Protein AF-A0A3L8C3Z1-F1 (afdb_monomer_lite)

pLDDT: mean 81.64, std 13.56, range [41.59, 98.0]

Secondary structure (DSSP, 8-state):
-------PPPPPPHHHHHHHHHHHHHHHHHHTSPPPTTS---EEEEETTTTEEEEEEEE--GGGTT--EEEEEEE-TTTTTS---EEEEE-TT-HHHHHHHHHHHTS-EEETTTS-TTS---TTEEEEE-PPGGG---B-TTSTTSBS-HHHHHHHHHHHH-

Foldseek 3Di:
DDDPPPPDPDDDDLVNVLLVVLQVLQLVLQVPDDADPVNDDFHWDQDPSNQKIKTPFDAADPVLPPDGGWIKIWGCVCPPVADTQWIWTQQVVCPVVVVLLCVLQPHDKDALVRPPPPDDRDPRTITDGDADPPNDFDADSVDRVPGDGDNVSSVVSNVSRD

Structure (mmCIF, N/CA/C/O backbone):
data_AF-A0A3L8C3Z1-F1
#
_entry.id   AF-A0A3L8C3Z1-F1
#
loop_
_atom_site.group_PDB
_atom_site.id
_atom_site.type_symbol
_atom_site.label_atom_id
_atom_site.label_alt_id
_atom_site.label_comp_id
_atom_site.label_asym_id
_atom_site.label_entity_id
_atom_site.label_seq_id
_atom_site.pdbx_PDB_ins_code
_atom_site.Cartn_x
_atom_site.Cartn_y
_atom_site.Cartn_z
_atom_site.occupancy
_atom_site.B_iso_or_equiv
_atom_site.auth_seq_id
_atom_site.auth_comp_id
_atom_site.auth_asym_id
_atom_site.auth_atom_id
_atom_site.pdbx_PDB_model_num
ATOM 1 N N . MET A 1 1 ? -17.477 21.323 -37.930 1.00 42.88 1 MET A N 1
ATOM 2 C CA . MET A 1 1 ? -17.463 19.844 -37.896 1.00 42.88 1 MET A CA 1
ATOM 3 C C . MET A 1 1 ? -16.270 19.404 -37.052 1.00 42.88 1 MET A C 1
ATOM 5 O O . MET A 1 1 ? -15.142 19.525 -37.506 1.00 42.88 1 MET A O 1
ATOM 9 N N . VAL A 1 2 ? -16.490 19.034 -35.786 1.00 41.59 2 VAL A N 1
ATOM 10 C CA . VAL A 1 2 ? -15.411 18.678 -34.844 1.00 41.59 2 VAL A CA 1
ATOM 11 C C . VAL A 1 2 ? -15.112 17.187 -34.987 1.00 41.59 2 VAL A C 1
ATOM 13 O O . VAL A 1 2 ? -15.943 16.349 -34.648 1.00 41.59 2 VAL A O 1
ATOM 16 N N . LEU A 1 3 ? -13.933 16.853 -35.512 1.00 43.25 3 LEU A N 1
ATOM 17 C CA . LEU A 1 3 ? -13.440 15.478 -35.583 1.00 43.25 3 LEU A CA 1
ATOM 18 C C . LEU A 1 3 ? -13.037 15.014 -34.178 1.00 43.25 3 LEU A C 1
ATOM 20 O O . LEU A 1 3 ? -11.919 15.254 -33.725 1.00 43.25 3 LEU A O 1
ATOM 24 N N . GLN A 1 4 ? -13.948 14.325 -33.488 1.00 46.19 4 GLN A N 1
ATOM 25 C CA . GLN A 1 4 ? -13.601 13.527 -32.315 1.00 46.19 4 GLN A CA 1
ATOM 26 C C . GLN A 1 4 ? -12.692 12.376 -32.767 1.00 46.19 4 GLN A C 1
ATOM 28 O O . GLN A 1 4 ? -13.155 11.356 -33.282 1.00 46.19 4 GLN A O 1
ATOM 33 N N . ARG A 1 5 ? -11.374 12.535 -32.597 1.00 50.16 5 ARG A N 1
ATOM 34 C CA . ARG A 1 5 ? -10.434 11.416 -32.714 1.00 50.16 5 ARG A CA 1
ATOM 35 C C . ARG A 1 5 ? -10.769 10.414 -31.612 1.00 50.16 5 ARG A C 1
ATOM 37 O O . ARG A 1 5 ? -10.431 10.625 -30.453 1.00 50.16 5 ARG A O 1
ATOM 44 N N . LYS A 1 6 ? -11.431 9.315 -31.984 1.00 50.38 6 LYS A N 1
ATOM 45 C CA . LYS A 1 6 ? -11.513 8.105 -31.161 1.00 50.38 6 LYS A CA 1
ATOM 46 C C . LYS A 1 6 ? -10.086 7.607 -30.935 1.00 50.38 6 LYS A C 1
ATOM 48 O O . LYS A 1 6 ? -9.501 6.974 -31.812 1.00 50.38 6 LYS A O 1
ATOM 53 N N . ILE A 1 7 ? -9.514 7.932 -29.780 1.00 56.72 7 ILE A N 1
ATOM 54 C CA . ILE A 1 7 ? -8.264 7.333 -29.319 1.00 56.72 7 ILE A CA 1
ATOM 55 C C . ILE A 1 7 ? -8.590 5.860 -29.063 1.00 56.72 7 ILE A C 1
ATOM 57 O O . ILE A 1 7 ? -9.337 5.536 -28.141 1.00 56.72 7 ILE A O 1
ATOM 61 N N . LYS A 1 8 ? -8.106 4.965 -29.931 1.00 51.25 8 LYS A N 1
ATOM 62 C CA . LYS A 1 8 ? -8.158 3.526 -29.657 1.00 51.25 8 LYS A CA 1
ATOM 63 C C . LYS A 1 8 ? -7.350 3.275 -28.378 1.00 51.25 8 LYS A C 1
ATOM 65 O O . LYS A 1 8 ? -6.237 3.797 -28.296 1.00 51.25 8 LYS A O 1
ATOM 70 N N . PRO A 1 9 ? -7.859 2.499 -27.406 1.00 56.47 9 PRO A N 1
ATOM 71 C CA . PRO A 1 9 ? -7.044 2.106 -26.268 1.00 56.47 9 PRO A CA 1
ATOM 72 C C . PRO A 1 9 ? -5.812 1.361 -26.793 1.00 56.47 9 PRO A C 1
ATOM 74 O O . PRO A 1 9 ? -5.933 0.409 -27.568 1.00 56.47 9 PRO A O 1
ATOM 77 N N . SER A 1 10 ? -4.626 1.853 -26.435 1.00 68.50 10 SER A N 1
ATOM 78 C CA . SER A 1 10 ? -3.356 1.199 -26.744 1.00 68.50 10 SER A CA 1
ATOM 79 C C . SER A 1 10 ? -3.333 -0.187 -26.107 1.00 68.50 10 SER A C 1
ATOM 81 O O . SER A 1 10 ? -3.839 -0.361 -24.996 1.00 68.50 10 SER A O 1
ATOM 83 N N . GLN A 1 11 ? -2.753 -1.175 -26.791 1.00 72.19 11 GLN A N 1
ATOM 84 C CA . GLN A 1 11 ? -2.616 -2.507 -26.206 1.00 72.19 11 GLN A CA 1
ATOM 85 C C . GLN A 1 11 ? -1.780 -2.460 -24.913 1.00 72.19 11 GLN A C 1
ATOM 87 O O . GLN A 1 11 ? -0.831 -1.672 -24.850 1.00 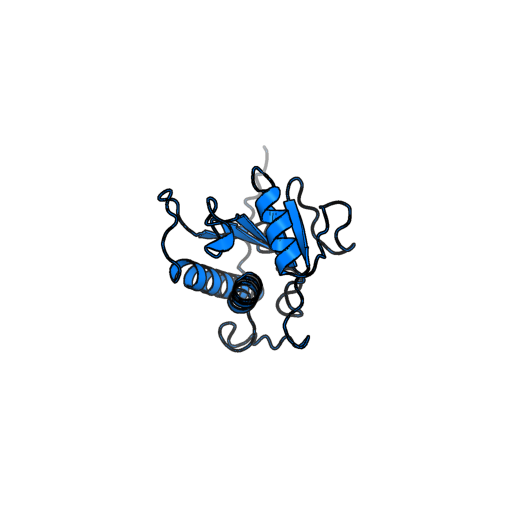72.19 11 GLN A O 1
ATOM 92 N N . PRO A 1 12 ? -2.115 -3.279 -23.896 1.00 77.94 12 PRO A N 1
ATOM 93 C CA . PRO A 1 12 ? -1.355 -3.328 -22.653 1.00 77.94 12 PRO A CA 1
ATOM 94 C C . PRO A 1 12 ? 0.092 -3.738 -22.923 1.00 77.94 12 PRO A C 1
ATOM 96 O O . PRO A 1 12 ? 0.369 -4.656 -23.696 1.00 77.94 12 PRO A O 1
ATOM 99 N N . THR A 1 13 ? 1.029 -3.065 -22.270 1.00 87.38 13 THR A N 1
ATOM 100 C CA . THR A 1 13 ? 2.450 -3.398 -22.353 1.00 87.38 13 THR A CA 1
ATOM 101 C C . THR A 1 13 ? 2.764 -4.659 -21.540 1.00 87.38 13 THR A C 1
ATOM 103 O O . THR A 1 13 ? 2.010 -5.062 -20.650 1.00 87.38 13 THR A O 1
ATOM 106 N N . ARG A 1 14 ? 3.938 -5.272 -21.764 1.00 87.31 14 ARG A N 1
ATOM 107 C CA . ARG A 1 14 ? 4.446 -6.366 -20.905 1.00 87.31 14 ARG A CA 1
ATOM 108 C C . ARG A 1 14 ? 4.460 -5.968 -19.422 1.00 87.31 14 ARG A C 1
ATOM 110 O O . ARG A 1 14 ? 4.176 -6.795 -18.557 1.00 87.31 14 ARG A O 1
ATOM 117 N N . ARG A 1 15 ? 4.763 -4.697 -19.137 1.00 89.12 15 ARG A N 1
ATOM 11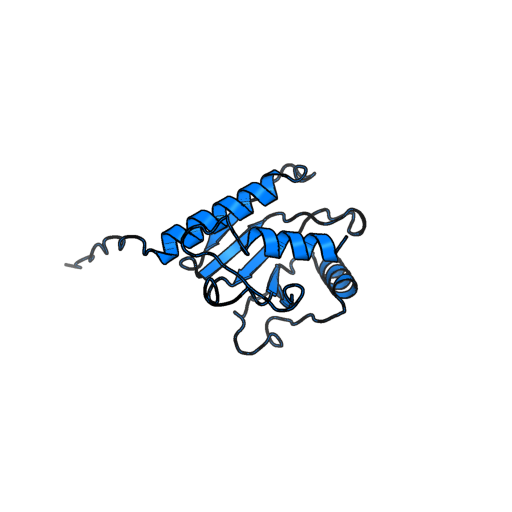8 C CA . ARG A 1 15 ? 4.719 -4.127 -17.789 1.00 89.12 15 ARG A CA 1
ATOM 119 C C . ARG A 1 15 ? 3.298 -4.140 -17.227 1.00 89.12 15 ARG A C 1
ATOM 121 O O . ARG A 1 15 ? 3.120 -4.567 -16.094 1.00 89.12 15 ARG A O 1
ATOM 128 N N . ASP A 1 16 ? 2.299 -3.735 -18.006 1.00 90.44 16 ASP A N 1
ATOM 129 C CA . ASP A 1 16 ? 0.902 -3.716 -17.552 1.00 90.44 16 ASP A CA 1
ATOM 130 C C . ASP A 1 16 ? 0.412 -5.114 -17.176 1.00 90.44 16 ASP A C 1
ATOM 132 O O . ASP A 1 16 ? -0.187 -5.301 -16.118 1.00 90.44 16 ASP A O 1
ATOM 136 N N . HIS A 1 17 ? 0.738 -6.124 -17.986 1.00 90.81 17 HIS A N 1
ATOM 137 C CA . HIS A 1 17 ? 0.424 -7.518 -17.665 1.00 90.81 17 HIS A CA 1
ATOM 138 C C . HIS A 1 17 ? 1.068 -7.979 -16.350 1.00 90.81 17 HIS A C 1
ATOM 140 O O . HIS A 1 17 ? 0.403 -8.604 -15.522 1.00 90.81 17 HIS A O 1
ATOM 146 N N . MET A 1 18 ? 2.337 -7.633 -16.130 1.00 92.69 18 MET A N 1
ATOM 147 C CA . MET A 1 18 ? 3.046 -7.931 -14.885 1.00 92.69 18 MET A CA 1
ATOM 148 C C . MET A 1 18 ? 2.399 -7.228 -13.681 1.00 92.69 18 MET A C 1
ATOM 150 O O . MET A 1 18 ? 2.156 -7.867 -12.661 1.00 92.69 18 MET A O 1
ATOM 154 N N . LEU A 1 19 ? 2.080 -5.936 -13.787 1.00 93.56 19 LEU A N 1
ATOM 155 C CA . LEU A 1 19 ? 1.448 -5.179 -12.701 1.00 93.56 19 LEU A CA 1
ATOM 156 C C . LEU A 1 19 ? 0.052 -5.717 -12.371 1.00 93.56 19 LEU A C 1
ATOM 158 O O . LEU A 1 19 ? -0.313 -5.795 -11.200 1.00 93.56 19 LEU A O 1
ATOM 162 N N . LEU A 1 20 ? -0.709 -6.160 -13.376 1.00 93.44 20 LEU A N 1
ATOM 163 C CA . LEU A 1 20 ? -1.991 -6.831 -13.161 1.00 93.44 20 LEU A CA 1
ATOM 164 C C . LEU A 1 20 ? -1.822 -8.137 -12.381 1.00 93.44 20 LEU A C 1
ATOM 166 O O . LEU A 1 20 ? -2.624 -8.416 -11.491 1.00 93.44 20 LEU A O 1
ATOM 170 N N . GLN A 1 21 ? -0.788 -8.927 -12.680 1.00 93.88 21 GLN A N 1
ATOM 171 C CA . GLN A 1 21 ? -0.480 -10.140 -11.922 1.00 93.88 21 GLN A CA 1
ATOM 172 C C . GLN A 1 21 ? -0.092 -9.815 -10.473 1.00 93.88 21 GLN A C 1
ATOM 174 O O . GLN A 1 21 ? -0.598 -10.454 -9.552 1.00 93.88 21 GLN A O 1
ATOM 179 N N . LEU A 1 22 ? 0.741 -8.794 -10.259 1.00 94.75 22 LEU A N 1
ATOM 180 C CA . LEU A 1 22 ? 1.119 -8.344 -8.917 1.00 94.75 22 LEU A CA 1
ATOM 181 C C . LEU A 1 22 ? -0.088 -7.839 -8.122 1.00 94.75 22 LEU A C 1
ATOM 183 O O . LEU A 1 22 ? -0.235 -8.197 -6.958 1.00 94.75 22 LEU A O 1
ATOM 187 N N . ASN A 1 23 ? -0.990 -7.081 -8.753 1.00 96.69 23 ASN A N 1
ATOM 188 C CA . ASN A 1 23 ? -2.230 -6.637 -8.120 1.00 96.69 23 ASN A CA 1
ATOM 189 C C . ASN A 1 23 ? -3.111 -7.819 -7.692 1.00 96.69 23 ASN A C 1
ATOM 191 O O . ASN A 1 23 ? -3.665 -7.788 -6.601 1.00 96.69 23 ASN A O 1
ATOM 195 N N . ARG A 1 24 ? -3.217 -8.880 -8.506 1.00 96.44 24 ARG A N 1
ATOM 196 C CA . ARG A 1 24 ? -3.940 -10.101 -8.101 1.00 96.44 24 ARG A CA 1
ATOM 197 C C . ARG A 1 24 ? -3.297 -10.769 -6.890 1.00 96.44 24 ARG A C 1
ATOM 199 O O . ARG A 1 24 ? -4.023 -11.199 -6.007 1.00 96.44 24 ARG A O 1
ATOM 206 N N . GLY A 1 25 ? -1.966 -10.823 -6.833 1.00 96.25 25 GLY A N 1
ATOM 207 C CA . GLY A 1 25 ? -1.253 -11.343 -5.663 1.00 96.25 25 GLY A CA 1
ATOM 208 C C . GLY A 1 25 ? -1.524 -10.524 -4.399 1.00 96.25 25 GLY A C 1
ATOM 209 O O . GLY A 1 25 ? -1.708 -11.091 -3.328 1.00 96.25 25 GLY A O 1
ATOM 210 N N . VAL A 1 26 ? -1.618 -9.195 -4.519 1.00 97.50 26 VAL A N 1
ATOM 211 C CA . VAL A 1 26 ? -2.008 -8.338 -3.389 1.00 97.50 26 VAL A CA 1
ATOM 212 C C . VAL A 1 26 ? -3.457 -8.587 -2.984 1.00 97.50 26 VAL A C 1
ATOM 214 O O . VAL A 1 26 ? -3.717 -8.720 -1.796 1.00 97.50 26 VAL A O 1
ATOM 217 N N . GLN A 1 27 ? -4.388 -8.715 -3.931 1.00 98.00 27 GLN A N 1
ATOM 218 C CA . GLN A 1 27 ? -5.773 -9.055 -3.598 1.00 98.00 27 GLN A CA 1
ATOM 219 C C . GLN A 1 27 ? -5.861 -10.412 -2.883 1.00 98.00 27 GLN A C 1
ATOM 221 O O . GLN A 1 27 ? -6.541 -10.506 -1.873 1.00 98.00 27 GLN A O 1
ATOM 226 N N . GLN A 1 28 ? -5.118 -11.427 -3.334 1.00 97.00 28 GLN A N 1
ATOM 227 C CA . GLN A 1 28 ? -5.056 -12.736 -2.669 1.00 97.00 28 GLN A CA 1
ATOM 228 C C . GLN A 1 28 ? -4.535 -12.645 -1.230 1.00 97.00 28 GLN A C 1
ATOM 230 O O . GLN A 1 28 ? -5.077 -13.303 -0.349 1.00 97.00 28 GLN A O 1
ATOM 235 N N . LEU A 1 29 ? -3.512 -11.818 -0.989 1.00 96.44 29 LEU A N 1
ATOM 236 C CA . LEU A 1 29 ? -3.037 -11.525 0.364 1.00 96.44 29 LEU A CA 1
ATOM 237 C C . LEU A 1 29 ? -4.132 -10.848 1.200 1.00 96.44 29 LEU A C 1
ATOM 239 O O . LEU A 1 29 ? -4.336 -11.210 2.348 1.00 96.44 29 LEU A O 1
ATOM 243 N N . LEU A 1 30 ? -4.850 -9.867 0.651 1.00 96.88 30 LEU A N 1
ATOM 244 C CA . LEU A 1 30 ? -5.941 -9.210 1.377 1.00 96.88 30 LEU A CA 1
ATOM 245 C C . LEU A 1 30 ? -7.067 -10.190 1.724 1.00 96.88 30 LEU A C 1
ATOM 247 O O . LEU A 1 30 ? -7.598 -10.135 2.830 1.00 96.88 30 LEU A O 1
ATOM 251 N N . ASP A 1 31 ? -7.396 -11.086 0.798 1.00 96.25 31 ASP A N 1
ATOM 252 C CA . ASP A 1 31 ? -8.448 -12.090 0.955 1.00 96.25 31 ASP A CA 1
ATOM 253 C C . ASP A 1 31 ? -8.081 -13.180 1.982 1.00 96.25 31 ASP A C 1
ATOM 255 O O . ASP A 1 31 ? -8.971 -13.890 2.445 1.00 96.25 31 ASP A O 1
ATOM 259 N N . SER A 1 32 ? -6.802 -13.322 2.365 1.00 95.38 32 SER A N 1
ATOM 260 C CA . SER A 1 32 ? -6.381 -14.284 3.396 1.00 95.38 32 SER A CA 1
ATOM 261 C C . SER A 1 32 ? -6.581 -13.789 4.831 1.00 95.38 32 SER A C 1
ATOM 263 O O . SER A 1 32 ? -6.434 -14.574 5.764 1.00 95.38 32 SER A O 1
ATOM 265 N N . PHE A 1 33 ? -6.875 -12.503 5.029 1.00 93.69 33 PHE A N 1
ATOM 266 C CA . PHE A 1 33 ? -7.180 -11.946 6.347 1.00 93.69 33 PHE A CA 1
ATOM 267 C C . PHE A 1 33 ? -8.665 -12.065 6.681 1.00 93.69 33 PHE A C 1
ATOM 269 O O . PHE A 1 33 ? -9.513 -12.188 5.796 1.00 93.69 33 PHE A O 1
ATOM 276 N N . GLU A 1 34 ? -8.997 -11.940 7.967 1.00 91.06 34 GLU A N 1
ATOM 277 C CA . GLU A 1 34 ? -10.395 -11.845 8.379 1.00 91.06 34 GLU A CA 1
ATOM 278 C C . GLU A 1 34 ? -11.097 -10.643 7.712 1.00 91.06 34 GLU A C 1
ATOM 280 O O . GLU A 1 34 ? -10.477 -9.584 7.509 1.00 91.06 34 GLU A O 1
ATOM 285 N N . PRO A 1 35 ? -12.389 -10.772 7.361 1.00 90.31 35 PRO A N 1
ATOM 286 C CA . PRO A 1 35 ? -13.168 -9.662 6.824 1.00 90.31 35 PRO A CA 1
ATOM 287 C C . PRO A 1 35 ? -13.207 -8.454 7.781 1.00 90.31 35 PRO A C 1
ATOM 289 O O . PRO A 1 35 ? -13.228 -8.646 8.997 1.00 90.31 35 PRO A O 1
ATOM 292 N N . PRO A 1 36 ? -13.253 -7.208 7.267 1.00 88.69 36 PRO A N 1
ATOM 293 C CA . PRO A 1 36 ? -13.454 -6.017 8.093 1.00 88.69 36 PRO A CA 1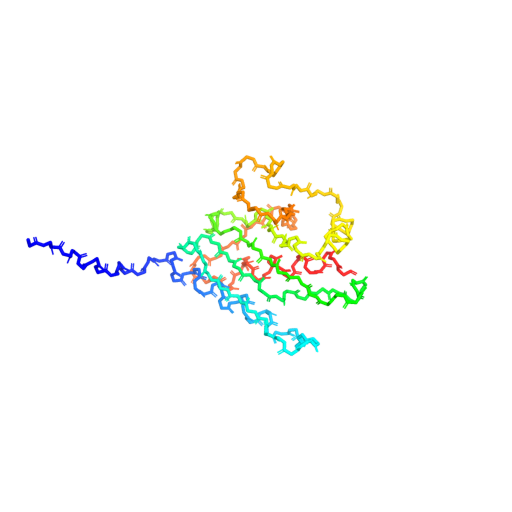
ATOM 294 C C . PRO A 1 36 ? -14.738 -6.091 8.931 1.00 88.69 36 PRO A C 1
ATOM 296 O O . PRO A 1 36 ? -15.789 -6.512 8.438 1.00 88.69 36 PRO A O 1
ATOM 299 N N . LYS A 1 37 ? -14.681 -5.625 10.186 1.00 84.62 37 LYS A N 1
ATOM 300 C CA . LYS A 1 37 ? -15.826 -5.666 11.119 1.00 84.62 37 LYS A CA 1
ATOM 301 C C . LYS A 1 37 ? -17.014 -4.804 10.687 1.00 84.62 37 LYS A C 1
ATOM 303 O O . LYS A 1 37 ? -18.142 -5.068 11.092 1.00 84.62 37 LYS A O 1
ATOM 308 N N . ASP A 1 38 ? -16.774 -3.785 9.867 1.00 83.44 38 ASP A N 1
ATOM 309 C CA . ASP A 1 38 ? -17.801 -2.884 9.331 1.00 83.44 38 ASP A CA 1
ATOM 310 C C . ASP A 1 38 ? -18.531 -3.447 8.091 1.00 83.44 38 ASP A C 1
ATOM 312 O O . ASP A 1 38 ? -19.391 -2.776 7.519 1.00 83.44 38 ASP A O 1
ATOM 316 N N . GLY A 1 39 ? -18.198 -4.672 7.660 1.00 85.56 39 GLY A N 1
ATOM 317 C CA . GLY A 1 39 ? -18.779 -5.321 6.482 1.00 85.56 39 GLY A CA 1
ATOM 318 C C . GLY A 1 39 ? -18.262 -4.779 5.145 1.00 85.56 39 GLY A C 1
ATOM 319 O O . GLY A 1 39 ? -18.747 -5.184 4.083 1.00 85.56 39 GLY A O 1
ATOM 320 N N . SER A 1 40 ? -17.283 -3.870 5.164 1.00 90.25 40 SER A N 1
ATOM 321 C CA . SER A 1 40 ? -16.618 -3.393 3.956 1.00 90.25 40 SER A CA 1
ATOM 322 C C . SER A 1 40 ? -15.716 -4.474 3.341 1.00 90.25 40 SER A C 1
ATOM 324 O O . SER A 1 40 ? -15.490 -5.546 3.902 1.00 90.25 40 SER A O 1
ATOM 326 N N . LYS A 1 41 ? -15.217 -4.220 2.125 1.00 92.38 41 LYS A N 1
ATOM 327 C CA . LYS A 1 41 ? -14.350 -5.156 1.397 1.00 92.38 41 LYS A CA 1
ATOM 328 C C . LYS A 1 41 ? -12.912 -4.664 1.384 1.00 92.38 41 LYS A C 1
ATOM 330 O O . LYS A 1 41 ? -12.665 -3.482 1.146 1.00 92.38 41 LYS A O 1
ATOM 335 N N . ARG A 1 42 ? -11.972 -5.600 1.523 1.00 94.88 42 ARG A N 1
ATOM 336 C CA . ARG A 1 42 ? -10.551 -5.365 1.252 1.00 94.88 42 ARG A CA 1
ATOM 337 C C . ARG A 1 42 ? -10.322 -5.408 -0.251 1.00 94.88 42 ARG A C 1
ATOM 339 O O . ARG A 1 42 ? -10.743 -6.350 -0.920 1.00 94.88 42 ARG A O 1
ATOM 346 N N . ILE A 1 43 ? -9.735 -4.353 -0.804 1.00 96.62 43 ILE A N 1
ATOM 347 C CA . ILE A 1 43 ? -9.650 -4.182 -2.258 1.00 96.62 43 ILE A CA 1
ATOM 348 C C . ILE A 1 43 ? -8.276 -3.647 -2.640 1.00 96.62 43 ILE A C 1
ATOM 350 O O . ILE A 1 43 ? -7.853 -2.621 -2.113 1.00 96.62 43 ILE A O 1
ATOM 354 N N . SER A 1 44 ? -7.632 -4.262 -3.633 1.00 97.44 44 SER A N 1
ATOM 355 C CA . SER A 1 44 ? -6.463 -3.702 -4.311 1.00 97.44 44 SER A CA 1
ATOM 356 C C . SER A 1 44 ? -6.777 -3.310 -5.759 1.00 97.44 44 SER A C 1
ATOM 358 O O . SER A 1 44 ? -7.404 -4.051 -6.524 1.00 97.44 44 SER A O 1
ATOM 360 N N . ARG A 1 45 ? -6.364 -2.102 -6.157 1.00 96.94 45 ARG A N 1
ATOM 361 C CA . ARG A 1 45 ? -6.579 -1.569 -7.511 1.00 96.94 45 ARG A CA 1
ATOM 362 C C . ARG A 1 45 ? -5.358 -0.822 -8.015 1.00 96.94 45 ARG A C 1
ATOM 364 O O . ARG A 1 45 ? -4.807 0.026 -7.317 1.00 96.94 45 ARG A O 1
ATOM 371 N N . LEU A 1 46 ? -5.008 -1.073 -9.272 1.00 94.81 46 LEU A N 1
ATOM 372 C CA . LEU A 1 46 ? -4.088 -0.220 -10.016 1.00 94.81 46 LEU A CA 1
ATOM 373 C C . LEU A 1 46 ? -4.804 1.077 -10.405 1.00 94.81 46 LEU A C 1
ATOM 375 O O . LEU A 1 46 ? -5.913 1.047 -10.939 1.00 94.81 46 LEU A O 1
ATOM 379 N N . VAL A 1 47 ? -4.174 2.215 -10.131 1.00 91.62 47 VAL A N 1
ATOM 380 C CA . VAL A 1 47 ? -4.696 3.553 -10.436 1.00 91.62 47 VAL A CA 1
ATOM 381 C C . VAL A 1 47 ? -3.602 4.421 -11.061 1.00 91.62 47 VAL A C 1
ATOM 383 O O . VAL A 1 47 ? -2.447 4.006 -11.162 1.00 91.62 47 VAL A O 1
ATOM 386 N N . ALA A 1 48 ? -3.972 5.619 -11.526 1.00 88.69 48 ALA A N 1
ATOM 387 C CA . ALA A 1 48 ? -3.050 6.576 -12.147 1.00 88.69 48 ALA A CA 1
ATOM 388 C C . ALA A 1 48 ? -2.212 5.965 -13.295 1.00 88.69 48 ALA A C 1
ATOM 390 O O . ALA A 1 48 ? -1.001 6.149 -13.357 1.00 88.69 48 ALA A O 1
ATOM 391 N N . GLY A 1 49 ? -2.849 5.197 -14.189 1.00 87.12 49 GLY A N 1
ATOM 392 C CA . GLY A 1 49 ? -2.155 4.544 -15.308 1.00 87.12 49 GLY A CA 1
ATOM 393 C C . GLY A 1 49 ? -1.200 3.427 -14.871 1.00 87.12 49 GLY A C 1
ATOM 394 O O . GLY A 1 49 ? -0.111 3.315 -15.416 1.00 87.12 49 GLY A O 1
ATOM 395 N N . ASN A 1 50 ? -1.591 2.630 -13.870 1.00 90.12 50 ASN A N 1
ATOM 396 C CA . ASN A 1 50 ? -0.799 1.543 -13.2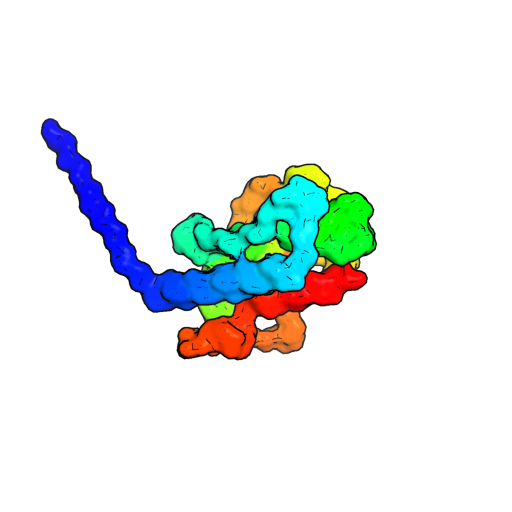71 1.00 90.12 50 ASN A CA 1
ATOM 397 C C . ASN A 1 50 ? 0.467 1.990 -12.523 1.00 90.12 50 ASN A C 1
ATOM 399 O O . ASN A 1 50 ? 1.266 1.155 -12.108 1.00 90.12 50 ASN A O 1
ATOM 403 N N . ARG A 1 51 ? 0.632 3.295 -12.295 1.00 89.44 51 ARG A N 1
ATOM 404 C CA . ARG A 1 51 ? 1.723 3.847 -11.489 1.00 89.44 51 ARG A CA 1
ATOM 405 C C . ARG A 1 51 ? 1.543 3.597 -9.995 1.00 89.44 51 ARG A C 1
ATOM 407 O O . ARG A 1 51 ? 2.520 3.437 -9.276 1.00 89.44 51 ARG A O 1
ATOM 414 N N . LEU A 1 52 ? 0.301 3.579 -9.522 1.00 91.25 52 LEU A N 1
ATOM 415 C CA . LEU A 1 52 ? -0.007 3.450 -8.102 1.00 91.25 52 LEU A CA 1
ATOM 416 C C . LEU A 1 52 ? -0.857 2.211 -7.853 1.00 91.25 52 LEU A C 1
ATOM 418 O O . LEU A 1 52 ? -1.741 1.878 -8.645 1.00 91.25 52 LEU A O 1
ATOM 422 N N . LEU A 1 53 ? -0.630 1.577 -6.710 1.00 94.88 53 LEU A N 1
ATOM 423 C CA . LEU A 1 53 ? -1.496 0.543 -6.168 1.00 94.88 53 LEU A CA 1
ATOM 424 C C . LEU A 1 53 ? -2.246 1.110 -4.963 1.00 94.88 53 LEU A C 1
ATOM 426 O O . LEU A 1 53 ? -1.648 1.355 -3.918 1.00 94.88 53 LEU A O 1
ATOM 430 N N . ALA A 1 54 ? -3.553 1.303 -5.105 1.00 94.00 54 ALA A N 1
ATOM 431 C CA . ALA A 1 54 ? -4.428 1.649 -3.995 1.00 94.00 54 ALA A CA 1
ATOM 432 C C . ALA A 1 54 ? -4.885 0.368 -3.290 1.00 94.00 54 ALA A C 1
ATOM 434 O O . ALA A 1 54 ? -5.436 -0.528 -3.931 1.00 94.00 54 ALA A O 1
ATOM 435 N N . VAL A 1 55 ? -4.679 0.304 -1.978 1.00 95.69 55 VAL A N 1
ATOM 436 C CA . VAL A 1 55 ? -5.119 -0.786 -1.106 1.00 95.69 55 VAL A CA 1
ATOM 437 C C . VAL A 1 55 ? -6.111 -0.218 -0.103 1.00 95.69 55 VAL A C 1
ATOM 439 O O . VAL A 1 55 ? -5.788 0.673 0.678 1.00 95.69 55 VAL A O 1
ATOM 442 N N . GLN A 1 56 ? -7.337 -0.717 -0.142 1.00 94.12 56 GLN A N 1
ATOM 443 C CA . GLN A 1 56 ? -8.402 -0.328 0.769 1.00 94.12 56 GLN A CA 1
ATOM 444 C C . GLN A 1 56 ? -8.551 -1.374 1.857 1.00 94.12 56 GLN A C 1
ATOM 446 O O . GLN A 1 56 ? -8.521 -2.569 1.553 1.00 94.12 56 GLN A O 1
ATOM 451 N N . GLN A 1 57 ? -8.765 -0.909 3.090 1.00 92.56 57 GLN A N 1
ATOM 452 C CA . GLN A 1 57 ? -8.981 -1.774 4.245 1.00 92.56 57 GLN A CA 1
ATOM 453 C C . GLN A 1 57 ? -7.815 -2.769 4.402 1.00 92.56 57 GLN A C 1
ATOM 455 O O . GLN A 1 57 ? -8.020 -3.977 4.463 1.00 92.56 57 GLN A O 1
ATOM 460 N N . PHE A 1 58 ? -6.568 -2.299 4.405 1.00 94.06 58 PHE A N 1
ATOM 461 C CA . PHE A 1 58 ? -5.419 -3.121 4.787 1.00 94.06 58 PHE A CA 1
ATOM 462 C C . PHE A 1 58 ? -5.502 -3.427 6.288 1.00 94.06 58 PHE A C 1
ATOM 464 O O . PHE A 1 58 ? -5.722 -2.488 7.051 1.00 94.06 58 PHE A O 1
ATOM 471 N N . PRO A 1 59 ? -5.363 -4.686 6.728 1.00 93.12 59 PRO A N 1
ATOM 472 C CA . PRO A 1 59 ? -5.536 -5.058 8.129 1.00 93.12 59 PRO A CA 1
ATOM 473 C C . PRO A 1 59 ? -4.465 -4.443 9.030 1.00 93.12 59 PRO A C 1
ATOM 475 O O . PRO A 1 59 ? -3.306 -4.295 8.640 1.00 93.12 59 PRO A O 1
ATOM 478 N N . LEU A 1 60 ? -4.858 -4.138 10.261 1.00 91.25 60 LEU A N 1
ATOM 479 C CA . LEU A 1 60 ? -3.955 -3.804 11.350 1.00 91.25 60 LEU A CA 1
ATOM 480 C C . LEU A 1 60 ? -4.030 -4.868 12.452 1.00 91.25 60 LEU A C 1
ATOM 482 O O . LEU A 1 60 ? -5.110 -5.405 12.691 1.00 91.25 60 LEU A O 1
ATOM 486 N N . PRO A 1 61 ? -2.916 -5.144 13.150 1.00 89.31 61 PRO A N 1
ATOM 487 C CA . PRO A 1 61 ? -2.913 -6.015 14.324 1.00 89.31 61 PRO A CA 1
ATOM 488 C C . PRO A 1 61 ? -3.785 -5.490 15.477 1.00 89.31 61 PRO A C 1
ATOM 490 O O . PRO A 1 61 ? -4.018 -4.286 15.597 1.00 89.31 61 PRO A O 1
ATOM 493 N N . ASP A 1 62 ? -4.181 -6.379 16.393 1.00 86.94 62 ASP A N 1
ATOM 494 C CA . ASP A 1 62 ? -5.117 -6.081 17.495 1.00 86.94 62 ASP A CA 1
ATOM 495 C C . ASP A 1 62 ? -4.696 -4.917 18.402 1.00 86.94 62 ASP A C 1
ATOM 497 O O . ASP A 1 62 ? -5.535 -4.229 18.985 1.00 86.94 62 ASP A O 1
ATOM 501 N N . ARG A 1 63 ? -3.395 -4.630 18.499 1.00 85.50 63 ARG A N 1
ATOM 502 C CA . ARG A 1 63 ? -2.888 -3.507 19.301 1.00 85.50 63 ARG A CA 1
ATOM 503 C C . ARG A 1 63 ? -3.312 -2.122 18.790 1.00 85.50 63 ARG A C 1
ATOM 505 O O . ARG A 1 63 ? -3.087 -1.138 19.488 1.00 85.50 63 ARG A O 1
ATOM 512 N N . PHE A 1 64 ? -3.897 -2.029 17.594 1.00 84.88 64 PHE A N 1
ATOM 513 C CA . PHE A 1 64 ? -4.376 -0.775 16.997 1.00 84.88 64 PHE A CA 1
ATOM 514 C C . PHE A 1 64 ? -5.890 -0.541 17.152 1.00 84.88 64 PHE A C 1
ATOM 516 O O . PHE A 1 64 ? -6.417 0.444 16.623 1.00 84.88 64 PHE A O 1
ATOM 523 N N . LEU A 1 65 ? -6.590 -1.399 17.907 1.00 78.69 65 LEU A N 1
ATOM 524 C CA . LEU A 1 65 ? -8.015 -1.230 18.197 1.00 78.69 65 LEU A CA 1
ATOM 525 C C . LEU A 1 65 ? -8.329 0.157 18.813 1.00 78.69 65 LEU A C 1
ATOM 527 O O . LEU A 1 65 ? -7.521 0.702 19.565 1.00 78.69 65 LEU A O 1
ATOM 531 N N . PRO A 1 66 ? -9.501 0.754 18.503 1.00 72.31 66 PRO A N 1
ATOM 532 C CA . PRO A 1 66 ? -10.653 0.141 17.834 1.00 72.31 66 PRO A CA 1
ATOM 533 C C . PRO A 1 66 ? -10.543 0.049 16.305 1.00 72.31 66 PRO A C 1
ATOM 535 O O . PRO A 1 66 ? -11.441 -0.509 15.680 1.00 72.31 66 PRO A O 1
ATOM 538 N N . LYS A 1 67 ? -9.474 0.571 15.690 1.00 75.69 67 LYS A N 1
ATOM 539 C CA . LYS A 1 67 ? -9.255 0.457 14.244 1.00 75.69 67 LYS A CA 1
ATOM 540 C C . LYS A 1 67 ? -8.536 -0.842 13.907 1.00 75.69 67 LYS A C 1
ATOM 542 O O . LYS A 1 67 ? -7.431 -1.087 14.367 1.00 75.69 67 LYS A O 1
ATOM 547 N N . ASP A 1 68 ? -9.151 -1.646 13.056 1.00 84.19 68 ASP A N 1
ATOM 548 C CA . ASP A 1 68 ? -8.608 -2.916 12.564 1.00 84.19 68 ASP A CA 1
ATOM 549 C C . ASP A 1 68 ? -8.060 -2.800 11.131 1.00 84.19 68 ASP A C 1
ATOM 551 O O . ASP A 1 68 ? -7.662 -3.802 10.530 1.00 84.19 68 ASP A O 1
ATOM 555 N N . ASN A 1 69 ? -8.053 -1.590 10.553 1.00 90.44 69 ASN A N 1
ATOM 556 C CA . ASN A 1 69 ? -7.636 -1.379 9.173 1.00 90.44 69 ASN A CA 1
ATOM 557 C C . ASN A 1 69 ? -7.187 0.058 8.830 1.00 90.44 69 ASN A C 1
ATOM 559 O O . ASN A 1 69 ? -7.492 1.017 9.543 1.00 90.44 69 ASN A O 1
ATOM 563 N N . VAL A 1 70 ? -6.483 0.195 7.699 1.00 90.44 70 VAL A N 1
ATOM 564 C CA . VAL A 1 70 ? -6.056 1.462 7.073 1.00 90.44 70 VAL A CA 1
ATOM 565 C C . VAL A 1 70 ? -6.116 1.397 5.546 1.00 90.44 70 VAL A C 1
ATOM 567 O O . VAL A 1 70 ? -6.019 0.333 4.947 1.00 90.44 70 VAL A O 1
ATOM 570 N N . ASN A 1 71 ? -6.207 2.552 4.884 1.00 91.62 71 ASN A N 1
ATOM 571 C CA . ASN A 1 71 ? -6.061 2.642 3.428 1.00 91.62 71 ASN A CA 1
ATOM 572 C C . ASN A 1 71 ? -4.625 3.028 3.064 1.00 91.62 71 ASN A C 1
ATOM 574 O O . ASN A 1 71 ? -4.106 4.013 3.598 1.00 91.62 71 ASN A O 1
ATOM 578 N N . LEU A 1 72 ? -4.023 2.287 2.133 1.00 91.62 72 LEU A N 1
ATOM 579 C CA . LEU A 1 72 ? -2.643 2.463 1.688 1.00 91.62 72 LEU A CA 1
ATOM 580 C C . LEU A 1 72 ? -2.561 2.824 0.199 1.00 91.62 72 LEU A C 1
ATOM 582 O O . LEU A 1 72 ? -3.397 2.409 -0.606 1.00 91.62 72 LEU A O 1
ATOM 586 N N . VAL A 1 73 ? -1.506 3.538 -0.189 1.00 91.69 73 VAL A N 1
ATOM 587 C CA . VAL A 1 73 ? -1.120 3.730 -1.594 1.00 91.69 73 VAL A CA 1
ATOM 588 C C . VAL A 1 73 ? 0.358 3.410 -1.763 1.00 91.69 73 VAL A C 1
ATOM 590 O O . VAL A 1 73 ? 1.204 4.056 -1.150 1.00 91.69 73 VAL A O 1
ATOM 593 N N . VAL A 1 74 ? 0.672 2.432 -2.609 1.00 91.50 74 VAL A N 1
ATOM 594 C CA . VAL A 1 74 ? 2.048 2.025 -2.926 1.00 91.50 74 VAL A CA 1
ATOM 595 C C . VAL A 1 74 ? 2.450 2.610 -4.277 1.00 91.50 74 VAL A C 1
ATOM 597 O O . VAL A 1 74 ? 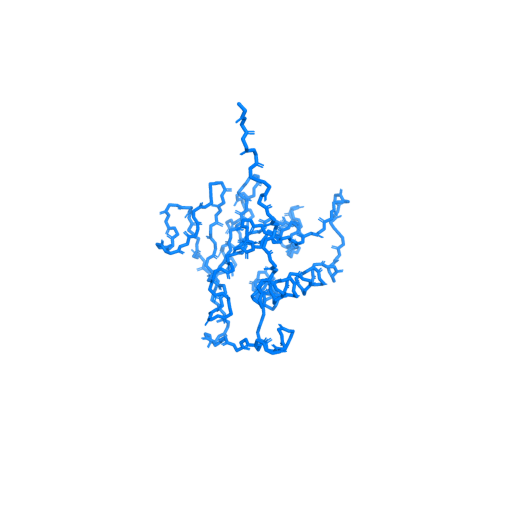1.689 2.519 -5.244 1.00 91.50 74 VAL A O 1
ATOM 600 N N . ASP A 1 75 ? 3.647 3.188 -4.351 1.00 88.94 75 ASP A N 1
ATOM 601 C CA . ASP A 1 75 ? 4.249 3.623 -5.612 1.00 88.94 75 ASP A CA 1
ATOM 602 C C . ASP A 1 75 ? 4.891 2.434 -6.341 1.00 88.94 75 ASP A C 1
ATOM 604 O O . ASP A 1 75 ? 5.729 1.721 -5.782 1.00 88.94 75 ASP A O 1
ATOM 608 N N . LEU A 1 76 ? 4.473 2.210 -7.587 1.00 90.69 76 LEU A N 1
ATOM 609 C CA . LEU A 1 76 ? 4.916 1.102 -8.428 1.00 90.69 76 LEU A CA 1
ATOM 610 C C . LEU A 1 76 ? 5.884 1.536 -9.532 1.00 90.69 76 LEU A C 1
ATOM 612 O O . LEU A 1 76 ? 6.375 0.666 -10.252 1.00 90.69 76 LEU A O 1
ATOM 616 N N . ASP A 1 77 ? 6.195 2.829 -9.674 1.00 88.62 77 ASP A N 1
ATOM 617 C CA . ASP A 1 77 ? 7.214 3.311 -10.617 1.00 88.62 77 ASP A CA 1
ATOM 618 C C . ASP A 1 77 ? 8.533 2.519 -10.561 1.00 88.62 77 ASP A C 1
ATOM 620 O O . ASP A 1 77 ? 8.995 2.079 -11.620 1.00 88.62 77 ASP A O 1
ATOM 624 N N . PRO A 1 78 ? 9.133 2.255 -9.379 1.00 86.38 78 PRO A N 1
ATOM 625 C CA . PRO A 1 78 ? 10.417 1.558 -9.317 1.00 86.38 78 PRO A CA 1
ATOM 626 C C . PRO A 1 78 ? 10.333 0.073 -9.692 1.00 86.38 78 PRO A C 1
ATOM 628 O O . PRO A 1 78 ? 11.335 -0.518 -10.089 1.00 86.38 78 PRO A O 1
ATOM 631 N N . VAL A 1 79 ? 9.161 -0.555 -9.596 1.00 88.00 79 VAL A N 1
ATOM 632 C CA . VAL A 1 79 ? 8.977 -1.983 -9.897 1.00 88.00 79 VAL A CA 1
ATOM 633 C C . VAL A 1 79 ? 9.085 -2.182 -11.407 1.00 88.00 79 VAL A C 1
ATOM 635 O O . VAL A 1 79 ? 8.521 -1.378 -12.134 1.00 88.00 79 VAL A O 1
ATOM 638 N N . PRO A 1 80 ? 9.753 -3.217 -11.943 1.00 88.81 80 PRO A N 1
ATOM 639 C CA . PRO A 1 80 ? 10.430 -4.297 -11.231 1.00 88.81 80 PRO A CA 1
ATOM 640 C C . PRO A 1 80 ? 11.887 -3.991 -10.856 1.00 88.81 80 PRO A C 1
ATOM 642 O O . PRO A 1 80 ? 12.504 -4.802 -10.171 1.00 88.81 80 PRO A O 1
ATOM 645 N N . GLY A 1 81 ? 12.440 -2.864 -11.315 1.00 86.44 81 GLY A N 1
ATOM 646 C CA . GLY A 1 81 ? 13.859 -2.528 -11.172 1.00 86.44 81 GLY A CA 1
ATOM 647 C C . GLY A 1 81 ? 14.324 -2.345 -9.726 1.00 86.44 81 GLY A C 1
ATOM 648 O O . GLY A 1 81 ? 15.489 -2.595 -9.435 1.00 86.44 81 GLY A O 1
ATOM 649 N N . ALA A 1 82 ? 13.430 -1.953 -8.819 1.00 86.06 82 ALA A N 1
ATOM 650 C CA . ALA A 1 82 ? 13.705 -1.798 -7.396 1.00 86.06 82 ALA A CA 1
ATOM 651 C C . ALA A 1 82 ? 12.448 -2.115 -6.553 1.00 86.06 82 ALA A C 1
ATOM 653 O O . ALA A 1 82 ? 11.334 -2.121 -7.096 1.00 86.06 82 ALA A O 1
ATOM 654 N N . PRO A 1 83 ? 12.597 -2.366 -5.237 1.00 84.94 83 PRO A N 1
ATOM 655 C CA . PRO A 1 83 ? 11.452 -2.515 -4.347 1.00 84.94 83 PRO A CA 1
ATOM 656 C C . PRO A 1 83 ? 10.690 -1.185 -4.225 1.00 84.94 83 PRO A C 1
ATOM 658 O O . PRO A 1 83 ? 11.290 -0.114 -4.390 1.00 84.94 83 PRO A O 1
ATOM 661 N N . PRO A 1 84 ? 9.395 -1.213 -3.862 1.00 87.06 84 PRO A N 1
ATOM 662 C CA . PRO A 1 84 ? 8.732 -0.018 -3.357 1.00 87.06 84 PRO A CA 1
ATOM 663 C C . PRO A 1 84 ? 9.514 0.559 -2.171 1.00 87.06 84 PRO A C 1
ATOM 665 O O . PRO A 1 84 ? 9.950 -0.173 -1.284 1.00 87.06 84 PRO A O 1
ATOM 668 N N . LYS A 1 85 ? 9.685 1.884 -2.147 1.00 80.75 85 LYS A N 1
ATOM 669 C CA . LYS A 1 85 ? 10.413 2.587 -1.072 1.00 80.75 85 LYS A CA 1
ATOM 670 C C . LYS A 1 85 ? 9.561 2.796 0.192 1.00 80.75 85 LYS A C 1
ATOM 672 O O . LYS A 1 85 ? 10.072 3.216 1.229 1.00 80.75 85 LYS A O 1
ATOM 677 N N . GLY A 1 86 ? 8.257 2.558 0.092 1.00 83.44 86 GLY A N 1
ATOM 678 C CA . GLY A 1 86 ? 7.282 2.890 1.120 1.00 83.44 86 GLY A CA 1
ATOM 679 C C . GLY A 1 86 ? 5.868 2.948 0.558 1.00 83.44 86 GLY A C 1
ATOM 680 O O . GLY A 1 86 ? 5.601 2.475 -0.551 1.00 83.44 86 GLY A O 1
ATOM 681 N N . PHE A 1 87 ? 4.969 3.531 1.339 1.00 87.25 87 PHE A N 1
ATOM 682 C CA . PHE A 1 87 ? 3.568 3.724 0.982 1.00 87.25 87 PHE A CA 1
ATOM 683 C C . PHE A 1 87 ? 2.984 4.928 1.722 1.00 87.25 87 PHE A C 1
ATOM 685 O O . PHE A 1 87 ? 3.473 5.332 2.778 1.00 87.25 87 PHE A O 1
ATOM 692 N N . PHE A 1 88 ? 1.911 5.491 1.175 1.00 87.75 88 PHE A N 1
ATOM 693 C CA . PHE A 1 88 ? 1.088 6.472 1.872 1.00 87.75 88 PHE A CA 1
ATOM 694 C C . PHE A 1 88 ? 0.020 5.774 2.695 1.00 87.75 88 PHE A C 1
ATOM 696 O O . PHE A 1 88 ? -0.654 4.892 2.173 1.00 87.75 88 PHE A O 1
ATOM 703 N N . ILE A 1 89 ? -0.194 6.224 3.928 1.00 87.88 89 ILE A N 1
ATOM 704 C CA . ILE A 1 89 ? -1.430 5.981 4.674 1.00 87.88 89 ILE A CA 1
ATOM 705 C C . ILE A 1 89 ? -2.323 7.207 4.515 1.00 87.88 89 ILE A C 1
ATOM 707 O O . ILE A 1 89 ? -1.882 8.331 4.755 1.00 87.88 89 ILE A O 1
ATOM 711 N N . ILE A 1 90 ? -3.578 7.009 4.111 1.00 83.88 90 ILE A N 1
ATOM 712 C CA . ILE A 1 90 ? -4.537 8.114 3.982 1.00 83.88 90 ILE A CA 1
ATOM 713 C C . ILE A 1 90 ? -4.889 8.643 5.380 1.00 83.88 90 ILE A C 1
ATOM 715 O O . ILE A 1 90 ? -5.387 7.895 6.218 1.00 83.88 90 ILE A O 1
ATOM 719 N N . GLU A 1 91 ? -4.630 9.928 5.632 1.00 74.50 91 GLU A N 1
ATOM 720 C CA . GLU A 1 91 ? -4.642 10.546 6.966 1.00 74.50 91 GLU A CA 1
ATOM 721 C C . GLU A 1 91 ? -6.043 10.734 7.543 1.00 74.50 91 GLU A C 1
ATOM 723 O O . GLU A 1 91 ? -6.183 10.764 8.764 1.00 74.50 91 GLU A O 1
ATOM 728 N N . LYS A 1 92 ? -7.080 10.846 6.699 1.00 70.62 92 LYS A N 1
ATOM 729 C CA . LYS A 1 92 ? -8.440 11.171 7.152 1.00 70.62 92 LYS A CA 1
ATOM 730 C C . LYS A 1 92 ? -8.880 10.212 8.270 1.00 70.62 92 LYS A C 1
ATOM 732 O O . LYS A 1 92 ? -9.017 9.013 8.049 1.00 70.62 92 LYS A O 1
ATOM 737 N N . ASP A 1 93 ? -9.049 10.777 9.465 1.00 66.31 93 ASP A N 1
ATOM 738 C CA . ASP A 1 93 ? -9.403 10.118 10.727 1.00 66.31 93 ASP A CA 1
ATOM 739 C C . ASP A 1 93 ? -8.351 9.142 11.305 1.00 66.31 93 ASP A C 1
ATOM 741 O O . ASP A 1 93 ? -8.599 8.520 12.332 1.00 66.31 93 ASP A O 1
ATOM 745 N N . ASN A 1 94 ? -7.165 8.995 10.709 1.00 74.94 94 ASN A N 1
ATOM 746 C CA . ASN A 1 94 ? -6.174 7.954 11.033 1.00 74.94 94 ASN A CA 1
ATOM 747 C C . ASN A 1 94 ? -4.942 8.446 11.811 1.00 74.94 94 ASN A C 1
ATOM 749 O O . ASN A 1 94 ? -3.978 7.695 11.934 1.00 74.94 94 ASN A O 1
ATOM 753 N N . ARG A 1 95 ? -4.926 9.681 12.332 1.00 81.06 95 ARG A N 1
ATOM 754 C CA . ARG A 1 95 ? -3.680 10.281 12.841 1.00 81.06 95 ARG A CA 1
ATOM 755 C C . ARG A 1 95 ? -3.013 9.495 13.977 1.00 81.06 95 ARG A C 1
ATOM 757 O O . ARG A 1 95 ? -1.842 9.157 13.857 1.00 81.06 95 ARG A O 1
ATOM 764 N N . SER A 1 96 ? -3.757 9.145 15.025 1.00 83.44 96 SER A N 1
ATOM 765 C CA . SER A 1 96 ? -3.226 8.360 16.153 1.00 83.44 96 SER A CA 1
ATOM 766 C C . SER A 1 96 ? -2.730 6.977 15.722 1.00 83.44 96 SER A C 1
ATOM 768 O O . SER A 1 96 ? -1.689 6.513 16.179 1.00 83.44 96 SER A O 1
ATOM 770 N N . THR A 1 97 ? -3.441 6.332 14.796 1.00 86.25 97 THR A N 1
ATOM 771 C CA . THR A 1 97 ? -3.039 5.055 14.200 1.00 86.25 97 THR A CA 1
ATOM 772 C C . THR A 1 97 ? -1.745 5.191 13.399 1.00 86.25 97 THR A C 1
ATOM 774 O O . THR A 1 97 ? -0.862 4.349 13.523 1.00 86.25 97 THR A O 1
ATOM 777 N N . ILE A 1 98 ? -1.597 6.259 12.611 1.00 84.44 98 ILE A N 1
ATOM 778 C CA . ILE A 1 98 ? -0.376 6.549 11.848 1.00 84.44 98 ILE A CA 1
ATOM 779 C C . ILE A 1 98 ? 0.814 6.768 12.787 1.00 84.44 98 ILE A C 1
ATOM 781 O O . ILE A 1 98 ? 1.885 6.210 12.548 1.00 84.44 98 ILE A O 1
ATOM 785 N N . ASP A 1 99 ? 0.628 7.527 13.867 1.00 82.50 99 ASP A N 1
ATOM 786 C CA . ASP A 1 99 ? 1.680 7.774 14.856 1.00 82.50 99 ASP A CA 1
ATOM 787 C C . ASP A 1 99 ? 2.095 6.466 15.563 1.00 82.50 99 ASP A C 1
ATOM 789 O O . ASP A 1 99 ? 3.285 6.201 15.741 1.00 82.50 99 ASP A O 1
ATOM 793 N N . ALA A 1 100 ? 1.141 5.584 15.881 1.00 84.88 100 ALA A N 1
ATOM 794 C CA . ALA A 1 100 ? 1.429 4.273 16.463 1.00 84.88 100 ALA A CA 1
ATOM 795 C C . ALA A 1 100 ? 2.136 3.322 15.473 1.00 84.88 100 ALA A C 1
ATOM 797 O O . ALA A 1 100 ? 3.077 2.619 15.847 1.00 84.88 100 ALA A O 1
ATOM 798 N N . ILE A 1 101 ? 1.729 3.318 14.197 1.00 85.62 101 ILE A N 1
ATOM 799 C CA . ILE A 1 101 ? 2.399 2.555 13.130 1.00 85.62 101 ILE A CA 1
ATOM 800 C C . ILE A 1 101 ? 3.839 3.047 12.959 1.00 85.62 101 ILE A C 1
ATOM 802 O O . ILE A 1 101 ? 4.762 2.247 12.829 1.00 85.62 101 ILE A O 1
ATOM 806 N N . SER A 1 102 ? 4.050 4.360 12.989 1.00 80.56 102 SER A N 1
ATOM 807 C CA . SER A 1 102 ? 5.386 4.949 12.947 1.00 80.56 102 SER A CA 1
ATOM 808 C C . SER A 1 102 ? 6.265 4.494 14.100 1.00 80.56 102 SER A C 1
ATOM 810 O O . SER A 1 102 ? 7.400 4.068 13.875 1.00 80.56 102 SER A O 1
ATOM 812 N N . ALA A 1 103 ? 5.737 4.562 15.324 1.00 80.62 103 ALA A N 1
ATOM 813 C CA . ALA A 1 103 ? 6.457 4.139 16.516 1.00 80.62 103 ALA A CA 1
ATOM 814 C C . ALA A 1 103 ? 6.894 2.672 16.393 1.00 80.62 103 ALA A C 1
ATOM 816 O O . ALA A 1 103 ? 8.056 2.356 16.641 1.00 80.62 103 ALA A O 1
ATOM 817 N N . ALA A 1 104 ? 6.004 1.804 15.904 1.00 81.06 104 ALA A N 1
ATOM 818 C CA . ALA A 1 104 ? 6.305 0.400 15.633 1.00 81.06 104 ALA A CA 1
ATOM 819 C C . ALA A 1 104 ? 7.414 0.194 14.588 1.00 81.06 104 ALA A C 1
ATOM 821 O O . ALA A 1 104 ? 8.215 -0.733 14.691 1.00 81.06 104 ALA A O 1
ATOM 822 N N . LEU A 1 105 ? 7.477 1.056 13.574 1.00 78.00 105 LEU A N 1
ATOM 823 C CA . LEU A 1 105 ? 8.458 0.956 12.495 1.00 78.00 105 LEU A CA 1
ATOM 824 C C . LEU A 1 105 ? 9.806 1.623 12.804 1.00 78.00 105 LEU A C 1
ATOM 826 O O . LEU A 1 105 ? 10.746 1.445 12.026 1.00 78.00 105 LEU A O 1
ATOM 830 N N . GLY A 1 106 ? 9.923 2.353 13.917 1.00 69.25 106 GLY A N 1
ATOM 831 C CA . GLY A 1 106 ? 11.146 3.065 14.295 1.00 69.25 106 GLY A CA 1
ATOM 832 C C . GLY A 1 106 ? 11.245 4.500 13.761 1.00 69.25 106 GLY A C 1
ATOM 833 O O . GLY A 1 106 ? 12.349 5.007 13.595 1.00 69.25 106 GLY A O 1
ATOM 834 N N . GLY A 1 107 ? 10.114 5.171 13.512 1.00 54.38 107 GLY A N 1
ATOM 835 C CA . GLY A 1 107 ? 10.032 6.639 13.563 1.00 54.38 107 GLY A CA 1
ATOM 836 C C . GLY A 1 107 ? 10.224 7.439 12.268 1.00 54.38 107 GLY A C 1
ATOM 837 O O . GLY A 1 107 ? 10.231 8.666 12.327 1.00 54.38 107 GLY A O 1
ATOM 838 N N . HIS A 1 108 ? 10.365 6.821 11.093 1.00 64.00 108 HIS A N 1
ATOM 839 C CA . HIS A 1 108 ? 10.572 7.573 9.843 1.00 64.00 108 HIS A CA 1
ATOM 840 C C . HIS A 1 108 ? 9.248 7.860 9.109 1.00 64.00 108 HIS A C 1
ATOM 842 O O . HIS A 1 108 ? 8.943 7.242 8.084 1.00 64.00 108 HIS A O 1
ATOM 848 N N . LEU A 1 109 ? 8.464 8.809 9.637 1.00 63.47 109 LEU A N 1
ATOM 849 C CA . LEU A 1 109 ? 7.328 9.404 8.923 1.00 63.47 109 LEU A CA 1
ATOM 850 C C . LEU A 1 109 ? 7.767 10.619 8.133 1.00 63.47 109 LEU A C 1
ATOM 852 O O . LEU A 1 109 ? 8.483 11.484 8.635 1.00 63.47 109 LEU A O 1
ATOM 856 N N . PHE A 1 110 ? 7.215 10.739 6.938 1.00 58.84 110 PHE A N 1
ATOM 857 C CA . PHE A 1 110 ? 7.315 11.954 6.164 1.00 58.84 110 PHE A CA 1
ATOM 858 C C . PHE A 1 110 ? 5.910 12.374 5.748 1.00 58.84 110 PHE A C 1
ATOM 860 O O . PHE A 1 110 ? 5.092 11.551 5.347 1.00 58.84 110 PHE A O 1
ATOM 867 N N . ASN A 1 111 ? 5.582 13.653 5.866 1.00 59.00 111 ASN A N 1
ATOM 868 C CA . ASN A 1 111 ? 4.354 14.148 5.250 1.00 59.00 111 ASN A CA 1
ATOM 869 C C . ASN A 1 111 ? 4.615 14.357 3.743 1.00 59.00 111 ASN A C 1
ATOM 871 O O . ASN A 1 111 ? 5.743 14.213 3.270 1.00 59.00 111 ASN A O 1
ATOM 875 N N . ALA A 1 112 ? 3.588 14.708 2.969 1.00 58.00 112 ALA A N 1
ATOM 876 C CA . ALA A 1 112 ? 3.737 14.933 1.527 1.00 58.00 112 ALA A CA 1
ATOM 877 C C . ALA A 1 112 ? 4.759 16.036 1.151 1.00 58.00 112 ALA A C 1
ATOM 879 O O . ALA A 1 112 ? 5.162 16.128 -0.009 1.00 58.00 112 ALA A O 1
ATOM 880 N N . GLU A 1 113 ? 5.166 16.883 2.100 1.00 52.66 113 GLU A N 1
ATOM 881 C CA . GLU A 1 113 ? 6.125 17.973 1.900 1.00 52.66 113 GLU A CA 1
ATOM 882 C C . GLU A 1 113 ? 7.562 17.564 2.242 1.00 52.66 113 GLU A C 1
ATOM 884 O O . GLU A 1 113 ? 8.489 18.051 1.598 1.00 52.66 113 GLU A O 1
ATOM 889 N N . THR A 1 114 ? 7.742 16.657 3.207 1.00 55.34 114 THR A N 1
ATOM 890 C CA . THR A 1 114 ? 9.051 16.193 3.692 1.00 55.34 114 THR A CA 1
ATOM 891 C C . THR A 1 114 ? 9.458 14.827 3.154 1.00 55.34 114 THR A C 1
ATOM 893 O O . THR A 1 114 ? 10.580 14.386 3.404 1.00 55.34 114 THR A O 1
ATOM 896 N N . ALA A 1 115 ? 8.573 14.145 2.422 1.00 60.44 115 ALA A N 1
ATOM 897 C CA . ALA A 1 115 ? 8.889 12.860 1.816 1.00 60.44 115 ALA A CA 1
ATOM 898 C C . ALA A 1 115 ? 10.063 13.004 0.825 1.00 60.44 115 ALA A C 1
ATOM 900 O O . ALA A 1 115 ? 10.215 14.068 0.216 1.00 60.44 115 ALA A O 1
ATOM 901 N N . PRO A 1 116 ? 10.925 11.972 0.678 1.00 63.06 116 PRO A N 1
ATOM 902 C CA . PRO A 1 116 ? 12.101 12.041 -0.188 1.00 63.06 116 PRO A CA 1
ATOM 903 C C . PRO A 1 116 ? 11.756 12.604 -1.570 1.00 63.06 116 PRO A C 1
ATOM 905 O O . PRO A 1 116 ? 10.687 12.294 -2.092 1.00 63.06 116 PRO A O 1
ATOM 908 N N . TYR A 1 117 ? 12.652 13.401 -2.163 1.00 57.12 117 TYR A N 1
ATOM 909 C CA . TYR A 1 117 ? 12.388 14.193 -3.379 1.00 57.12 117 TYR A CA 1
ATOM 910 C C . TYR A 1 117 ? 11.725 13.416 -4.531 1.00 57.12 117 TYR A C 1
ATOM 912 O O . TYR A 1 117 ? 10.938 13.990 -5.278 1.00 57.12 117 TYR A O 1
ATOM 920 N N . ASP A 1 118 ? 11.984 12.111 -4.626 1.00 61.09 118 ASP A N 1
ATOM 921 C CA . ASP A 1 118 ? 11.451 11.235 -5.673 1.00 61.09 118 ASP A CA 1
ATOM 922 C C . ASP A 1 118 ? 10.111 10.560 -5.320 1.00 61.09 118 ASP A C 1
ATOM 924 O O . ASP A 1 118 ? 9.672 9.662 -6.036 1.00 61.09 118 ASP A O 1
ATOM 928 N N . THR A 1 119 ? 9.468 10.917 -4.205 1.00 58.66 119 THR A N 1
ATOM 929 C CA . THR A 1 119 ? 8.196 10.309 -3.784 1.00 58.66 119 THR A CA 1
ATOM 930 C C . THR A 1 119 ? 6.985 11.058 -4.351 1.00 58.66 119 THR A C 1
ATOM 932 O O . THR A 1 119 ? 6.972 12.293 -4.395 1.00 58.66 119 THR A O 1
ATOM 935 N N . PRO A 1 120 ? 5.924 10.346 -4.778 1.00 64.00 120 PRO A N 1
ATOM 936 C CA . PRO A 1 120 ? 4.700 10.991 -5.241 1.00 64.00 120 PRO A CA 1
ATOM 937 C C . PRO A 1 120 ? 4.068 11.826 -4.123 1.00 64.00 120 PRO A C 1
ATOM 939 O O . PRO A 1 120 ? 3.731 11.288 -3.084 1.00 64.00 120 PRO A O 1
ATOM 942 N N . LYS A 1 121 ? 3.835 13.127 -4.305 1.00 65.94 121 LYS A N 1
ATOM 943 C CA . LYS A 1 121 ? 3.180 13.932 -3.258 1.00 65.94 121 LYS A CA 1
ATOM 944 C C . LYS A 1 121 ? 1.677 13.641 -3.211 1.00 65.94 121 LYS A C 1
ATOM 946 O O . LYS A 1 121 ? 0.951 14.014 -4.131 1.00 65.94 121 LYS A O 1
ATOM 951 N N . PHE A 1 122 ? 1.199 13.004 -2.141 1.00 66.88 122 PHE A N 1
ATOM 952 C CA . PHE A 1 122 ? -0.224 12.708 -1.946 1.00 66.88 122 PHE A CA 1
ATOM 953 C C . PHE A 1 122 ? -0.844 13.616 -0.872 1.00 66.88 122 PHE A C 1
ATOM 955 O O . PHE A 1 122 ? -0.553 13.484 0.316 1.00 66.88 122 PHE A O 1
ATOM 962 N N . LYS A 1 123 ? -1.715 14.552 -1.275 1.00 66.94 123 LYS A N 1
ATOM 963 C CA . LYS A 1 123 ? -2.383 15.469 -0.334 1.00 66.94 123 LYS A CA 1
ATOM 964 C C . LYS A 1 123 ? -3.305 14.684 0.608 1.00 66.94 123 LYS A C 1
ATOM 966 O O . LYS A 1 123 ? -4.182 13.961 0.145 1.00 66.94 123 LYS A O 1
ATOM 971 N N . GLY A 1 124 ? -3.124 14.863 1.917 1.00 71.25 124 GLY A N 1
ATOM 972 C CA . GLY A 1 124 ? -3.890 14.147 2.945 1.00 71.25 124 GLY A CA 1
ATOM 973 C C . GLY A 1 124 ? -3.430 12.705 3.173 1.00 71.25 124 GLY A C 1
ATOM 974 O O . GLY A 1 124 ? -4.207 11.892 3.669 1.00 71.25 124 GLY A O 1
ATOM 975 N N . GLY A 1 125 ? -2.202 12.365 2.774 1.00 77.38 125 GLY A N 1
ATOM 976 C CA . GLY A 1 125 ? -1.547 11.111 3.126 1.00 77.38 125 GLY A CA 1
ATOM 977 C C . GLY A 1 125 ? -0.241 11.356 3.877 1.00 77.38 125 GLY A C 1
ATOM 978 O O . GLY A 1 125 ? 0.452 12.344 3.631 1.00 77.38 125 GLY A O 1
ATOM 979 N N . ILE A 1 126 ? 0.105 10.429 4.765 1.00 83.19 126 ILE A N 1
ATOM 980 C CA . ILE A 1 126 ? 1.412 10.377 5.422 1.00 83.19 126 ILE A CA 1
ATOM 981 C C . ILE A 1 126 ? 2.232 9.277 4.756 1.00 83.19 126 ILE A C 1
ATOM 983 O O . ILE A 1 126 ? 1.782 8.136 4.661 1.00 83.19 126 ILE A O 1
ATOM 987 N N . TRP A 1 127 ? 3.419 9.630 4.274 1.00 84.38 127 TRP A N 1
ATOM 988 C CA . TRP A 1 127 ? 4.379 8.690 3.720 1.00 84.38 127 TRP A CA 1
ATOM 989 C C . TRP A 1 127 ? 5.112 7.958 4.837 1.00 84.38 127 TRP A C 1
ATOM 991 O O . TRP A 1 127 ? 5.641 8.567 5.772 1.00 84.38 127 TRP A O 1
ATOM 1001 N N . ILE A 1 128 ? 5.196 6.643 4.693 1.00 81.12 128 ILE A N 1
ATOM 1002 C CA . ILE A 1 128 ? 5.980 5.780 5.562 1.00 81.12 128 ILE A CA 1
ATOM 1003 C C . ILE A 1 128 ? 7.065 5.126 4.721 1.00 81.12 128 ILE A C 1
ATOM 1005 O O . ILE A 1 128 ? 6.774 4.355 3.803 1.00 81.12 128 ILE A O 1
ATOM 1009 N N . CYS A 1 129 ? 8.325 5.423 5.044 1.00 79.19 129 CYS A N 1
ATOM 1010 C CA . CYS A 1 129 ? 9.455 4.713 4.457 1.00 79.19 129 CYS A CA 1
ATOM 1011 C C . CYS A 1 129 ? 9.497 3.282 4.994 1.00 79.19 129 CYS A C 1
ATOM 1013 O O . CYS A 1 129 ? 9.420 3.055 6.202 1.00 79.19 129 CYS A O 1
ATOM 1015 N N . HIS A 1 130 ? 9.683 2.314 4.102 1.00 75.38 130 HIS A N 1
ATOM 1016 C CA . HIS A 1 130 ? 9.860 0.921 4.486 1.00 75.38 130 HIS A CA 1
ATOM 1017 C C . HIS A 1 130 ? 11.042 0.325 3.730 1.00 75.38 130 HIS A C 1
ATOM 1019 O O . HIS A 1 130 ? 11.047 0.259 2.503 1.00 75.38 130 HIS A O 1
ATOM 1025 N N . HIS A 1 131 ? 12.054 -0.117 4.474 1.00 67.50 131 HIS A N 1
ATOM 1026 C CA . HIS A 1 131 ? 13.194 -0.824 3.903 1.00 67.50 131 HIS A CA 1
ATOM 1027 C C . HIS A 1 131 ? 12.917 -2.322 3.872 1.00 67.50 131 HIS A C 1
ATOM 1029 O O . HIS A 1 131 ? 12.561 -2.912 4.894 1.00 67.50 131 HIS A O 1
ATOM 1035 N N . TYR A 1 132 ? 13.135 -2.923 2.704 1.00 66.00 132 TYR A N 1
ATOM 1036 C CA . TYR A 1 132 ? 13.113 -4.370 2.534 1.00 66.00 132 TYR A CA 1
ATOM 1037 C C . TYR A 1 132 ? 14.184 -5.020 3.420 1.00 66.00 132 TYR A C 1
ATOM 1039 O O . TYR A 1 132 ? 15.311 -4.517 3.504 1.00 66.00 132 TYR A O 1
ATOM 1047 N N . ALA A 1 133 ? 13.840 -6.121 4.088 1.00 59.47 133 ALA A N 1
ATOM 1048 C CA . ALA A 1 133 ? 14.756 -6.802 4.996 1.00 59.47 133 ALA A CA 1
ATOM 1049 C C . ALA A 1 133 ? 16.040 -7.227 4.258 1.00 59.47 133 ALA A C 1
ATOM 1051 O O . ALA A 1 133 ? 15.993 -7.793 3.167 1.00 59.47 133 ALA A O 1
ATOM 1052 N N . GLY A 1 134 ? 17.203 -6.906 4.830 1.00 62.47 134 GLY A N 1
ATOM 1053 C CA . GLY A 1 134 ? 18.504 -7.216 4.227 1.00 62.47 134 GLY A CA 1
ATOM 1054 C C . GLY A 1 134 ? 18.841 -6.434 2.950 1.00 62.47 134 GLY A C 1
ATOM 1055 O O . GLY A 1 134 ? 19.819 -6.778 2.297 1.00 62.47 134 GLY A O 1
ATOM 1056 N N . HIS A 1 135 ? 18.063 -5.407 2.577 1.00 62.97 135 HIS A N 1
ATOM 1057 C CA . HIS A 1 135 ? 18.310 -4.527 1.421 1.00 62.97 135 HIS A CA 1
ATOM 1058 C C . HIS A 1 135 ? 18.459 -5.236 0.061 1.00 62.97 135 HIS A C 1
ATOM 1060 O O . HIS A 1 135 ? 18.990 -4.652 -0.883 1.00 62.97 135 HIS A O 1
ATOM 1066 N N . THR A 1 136 ? 17.979 -6.474 -0.075 1.00 74.38 136 THR A N 1
ATOM 1067 C CA . THR A 1 136 ? 18.044 -7.215 -1.342 1.00 74.38 136 THR A CA 1
ATOM 1068 C C . THR A 1 136 ? 16.646 -7.412 -1.911 1.00 74.38 136 THR A C 1
ATOM 1070 O O . THR A 1 136 ? 15.762 -7.898 -1.221 1.00 74.38 136 THR A O 1
ATOM 1073 N N . TRP A 1 137 ? 16.452 -7.006 -3.166 1.00 85.12 137 TRP A N 1
ATOM 1074 C CA . TRP A 1 137 ? 15.213 -7.191 -3.922 1.00 85.12 137 TRP A CA 1
ATOM 1075 C C . TRP A 1 137 ? 15.500 -8.083 -5.126 1.00 85.12 137 TRP A C 1
ATOM 1077 O O . TRP A 1 137 ? 16.279 -7.728 -6.011 1.00 85.12 137 TRP A O 1
ATOM 1087 N N . LYS A 1 138 ? 14.890 -9.263 -5.143 1.00 88.31 138 LYS A N 1
ATOM 1088 C CA . LYS A 1 138 ? 15.079 -10.336 -6.122 1.00 88.31 138 LYS A CA 1
ATOM 1089 C C . LYS A 1 138 ? 13.765 -10.609 -6.844 1.00 88.31 138 LYS A C 1
ATOM 1091 O O . LYS A 1 138 ? 13.155 -11.670 -6.698 1.00 88.31 138 LYS A O 1
ATOM 1096 N N . PHE A 1 139 ? 13.317 -9.630 -7.620 1.00 89.88 139 PHE A N 1
ATOM 1097 C CA . PHE A 1 139 ? 12.116 -9.762 -8.437 1.00 89.88 139 PHE A CA 1
ATOM 1098 C C . PHE A 1 139 ? 12.347 -10.675 -9.643 1.00 89.88 139 PHE A C 1
ATOM 1100 O O . PHE A 1 139 ? 13.313 -10.505 -10.388 1.00 89.88 139 PHE A O 1
ATOM 1107 N N . ASN A 1 140 ? 11.427 -11.609 -9.887 1.00 89.75 140 ASN A N 1
ATOM 1108 C CA . ASN A 1 140 ? 11.462 -12.468 -11.065 1.00 89.75 140 ASN A CA 1
ATOM 1109 C C . ASN A 1 140 ? 10.435 -12.004 -12.109 1.00 89.75 140 ASN A C 1
ATOM 1111 O O . ASN A 1 140 ? 9.260 -12.344 -12.044 1.00 89.75 140 ASN A O 1
ATOM 1115 N N . ALA A 1 141 ? 10.881 -11.273 -13.133 1.00 85.12 141 ALA A N 1
ATOM 1116 C CA . ALA A 1 141 ? 9.986 -10.772 -14.181 1.00 85.12 141 ALA A CA 1
ATOM 1117 C C . ALA A 1 141 ? 9.367 -11.861 -15.076 1.00 85.12 141 ALA A C 1
ATOM 1119 O O . ALA A 1 141 ? 8.370 -11.599 -15.748 1.00 85.12 141 ALA A O 1
ATOM 1120 N N . ASN A 1 142 ? 9.941 -13.068 -15.101 1.00 85.50 142 ASN A N 1
ATOM 1121 C CA . ASN A 1 142 ? 9.397 -14.201 -15.855 1.00 85.50 142 ASN A CA 1
ATOM 1122 C C . ASN A 1 142 ? 8.365 -14.988 -15.038 1.00 85.50 142 ASN A C 1
ATOM 1124 O O . ASN A 1 142 ? 7.491 -15.631 -15.609 1.00 85.50 142 ASN A O 1
ATOM 1128 N N . ASN A 1 143 ? 8.446 -14.912 -13.709 1.00 87.31 143 ASN A N 1
ATOM 1129 C CA . ASN A 1 143 ? 7.442 -15.434 -12.795 1.00 87.31 143 ASN A CA 1
ATOM 1130 C C . ASN A 1 143 ? 7.242 -14.443 -11.634 1.00 87.31 143 ASN A C 1
ATOM 1132 O O . ASN A 1 143 ? 7.842 -14.642 -10.580 1.00 87.31 143 ASN A O 1
ATOM 1136 N N . PRO A 1 144 ? 6.402 -13.399 -11.800 1.00 86.25 144 PRO A N 1
ATOM 1137 C CA . PRO A 1 144 ? 6.212 -12.340 -10.796 1.00 86.25 144 PRO A CA 1
ATOM 1138 C C . PRO A 1 144 ? 5.681 -12.810 -9.433 1.00 86.25 144 PRO A C 1
ATOM 1140 O O . PRO A 1 144 ? 5.694 -12.050 -8.467 1.00 86.25 144 PRO A O 1
ATOM 1143 N N . ALA A 1 145 ? 5.183 -14.048 -9.350 1.00 84.81 145 ALA A N 1
ATOM 1144 C CA . ALA A 1 145 ? 4.800 -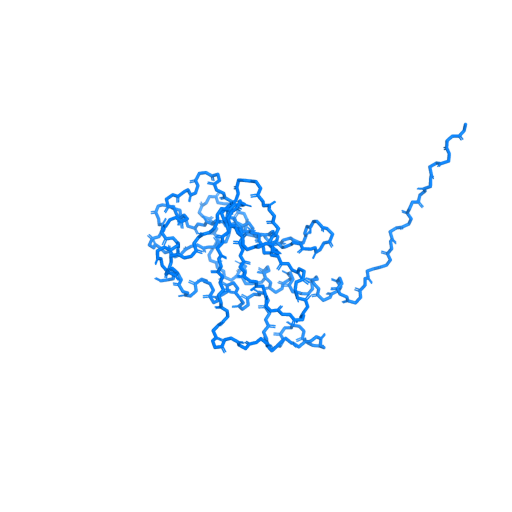14.675 -8.088 1.00 84.81 145 ALA A CA 1
ATOM 1145 C C . ALA A 1 145 ? 6.003 -15.301 -7.350 1.00 84.81 145 ALA A C 1
ATOM 1147 O O . ALA A 1 145 ? 5.972 -15.429 -6.126 1.00 84.81 145 ALA A O 1
ATOM 1148 N N . ALA A 1 146 ? 7.068 -15.666 -8.070 1.00 85.00 146 ALA A N 1
ATOM 1149 C CA . ALA A 1 146 ? 8.320 -16.164 -7.509 1.00 85.00 146 ALA A CA 1
ATOM 1150 C C . ALA A 1 146 ? 9.288 -15.015 -7.176 1.00 85.00 146 ALA A C 1
ATOM 1152 O O . ALA A 1 146 ? 9.309 -13.982 -7.840 1.00 85.00 146 ALA A O 1
ATOM 1153 N N . GLY A 1 147 ? 10.135 -15.216 -6.163 1.00 87.44 147 GLY A N 1
ATOM 1154 C CA . GLY A 1 147 ? 11.022 -14.158 -5.665 1.00 87.44 147 GLY A CA 1
ATOM 1155 C C . GLY A 1 147 ? 10.258 -13.068 -4.911 1.00 87.44 147 GLY A C 1
ATOM 1156 O O . GLY A 1 147 ? 9.203 -13.341 -4.333 1.00 87.44 147 GLY A O 1
ATOM 1157 N N . ASP A 1 148 ? 10.800 -11.856 -4.883 1.00 90.19 148 ASP A N 1
ATOM 1158 C CA . ASP A 1 148 ? 10.189 -10.721 -4.189 1.00 90.19 148 ASP A CA 1
ATOM 1159 C C . ASP A 1 148 ? 9.067 -10.076 -5.007 1.00 90.19 148 ASP A C 1
ATOM 1161 O O . ASP A 1 148 ? 9.124 -10.038 -6.236 1.00 90.19 148 ASP A O 1
ATOM 1165 N N . ASN A 1 149 ? 8.028 -9.581 -4.328 1.00 92.44 149 ASN A N 1
ATOM 1166 C CA . ASN A 1 149 ? 6.869 -8.949 -4.957 1.00 92.44 149 ASN A CA 1
ATOM 1167 C C . ASN A 1 149 ? 6.139 -7.994 -3.989 1.00 92.44 149 ASN A C 1
ATOM 1169 O O . ASN A 1 149 ? 6.513 -7.851 -2.825 1.00 92.44 149 ASN A O 1
ATOM 1173 N N . ILE A 1 150 ? 5.088 -7.324 -4.477 1.00 93.06 150 ILE A N 1
ATOM 1174 C CA . ILE A 1 150 ? 4.351 -6.312 -3.699 1.00 93.06 150 ILE A CA 1
ATOM 1175 C C . ILE A 1 150 ? 3.561 -6.917 -2.535 1.00 93.06 150 ILE A C 1
ATOM 1177 O O . ILE A 1 150 ? 3.472 -6.294 -1.481 1.00 93.06 150 ILE A O 1
ATOM 1181 N N . ALA A 1 151 ? 3.030 -8.132 -2.686 1.00 94.44 151 ALA A N 1
ATOM 1182 C CA . ALA A 1 151 ? 2.340 -8.810 -1.592 1.00 94.44 151 ALA A CA 1
ATOM 1183 C C . ALA A 1 151 ? 3.313 -9.103 -0.435 1.00 94.44 151 ALA A C 1
ATOM 1185 O O . ALA A 1 151 ? 3.039 -8.721 0.695 1.00 94.44 151 ALA A O 1
ATOM 1186 N N . LYS A 1 152 ? 4.502 -9.646 -0.722 1.00 90.94 152 LYS A N 1
ATOM 1187 C CA . LYS A 1 152 ? 5.556 -9.899 0.281 1.00 90.94 152 LYS A CA 1
ATOM 1188 C C . LYS A 1 152 ? 6.078 -8.625 0.944 1.00 90.94 152 LYS A C 1
ATOM 1190 O O . LYS A 1 152 ? 6.378 -8.619 2.135 1.00 90.94 152 LYS A O 1
ATOM 1195 N N . PHE A 1 153 ? 6.155 -7.527 0.191 1.00 89.88 153 PHE A N 1
ATOM 1196 C CA . PHE A 1 153 ? 6.454 -6.208 0.750 1.00 89.88 153 PHE A CA 1
ATOM 1197 C C . PHE A 1 153 ? 5.402 -5.783 1.792 1.00 89.88 153 PHE A C 1
ATOM 1199 O O . PHE A 1 153 ? 5.761 -5.383 2.898 1.00 89.88 153 PHE A O 1
ATOM 1206 N N . LEU A 1 154 ? 4.110 -5.920 1.475 1.00 91.69 154 LEU A N 1
ATOM 1207 C CA . LEU A 1 154 ? 3.020 -5.584 2.399 1.00 91.69 154 LEU A CA 1
ATOM 1208 C C . LEU A 1 154 ? 2.940 -6.543 3.598 1.00 91.69 154 LEU A C 1
ATOM 1210 O O . LEU A 1 154 ? 2.685 -6.103 4.715 1.00 91.69 154 LEU A O 1
ATOM 1214 N N . GLU A 1 155 ? 3.206 -7.829 3.390 1.00 90.75 155 GLU A N 1
ATOM 1215 C CA . GLU A 1 155 ? 3.317 -8.832 4.455 1.00 90.75 155 GLU A CA 1
ATOM 1216 C C . GLU A 1 155 ? 4.464 -8.500 5.421 1.00 90.75 155 GLU A C 1
ATOM 1218 O O . GLU A 1 155 ? 4.286 -8.538 6.636 1.00 90.75 155 GLU A O 1
ATOM 1223 N N . THR A 1 156 ? 5.619 -8.074 4.898 1.00 86.12 156 THR A N 1
ATOM 1224 C CA . THR A 1 156 ? 6.755 -7.622 5.719 1.00 86.12 156 THR A CA 1
ATOM 1225 C C . THR A 1 156 ? 6.392 -6.388 6.542 1.00 86.12 156 THR A C 1
ATOM 1227 O O . THR A 1 156 ? 6.767 -6.286 7.711 1.00 86.12 156 THR A O 1
ATOM 1230 N N . PHE A 1 157 ? 5.647 -5.443 5.960 1.00 86.75 157 PHE A N 1
ATOM 1231 C CA . PHE A 1 157 ? 5.101 -4.318 6.713 1.00 86.75 157 PHE A CA 1
ATOM 1232 C C . PHE A 1 157 ? 4.194 -4.798 7.850 1.00 86.75 157 PHE A C 1
ATOM 1234 O O . PHE A 1 157 ? 4.454 -4.434 8.996 1.00 86.75 157 PHE A O 1
ATOM 1241 N N . TYR A 1 158 ? 3.199 -5.638 7.549 1.00 89.25 158 TYR A N 1
ATOM 1242 C CA . TYR A 1 158 ? 2.279 -6.186 8.546 1.00 89.25 158 TYR A CA 1
ATOM 1243 C C . TYR A 1 158 ? 3.034 -6.880 9.688 1.00 89.25 158 TYR A C 1
ATOM 1245 O O . TYR A 1 158 ? 2.801 -6.578 10.854 1.00 89.25 158 TYR A O 1
ATOM 1253 N N . ALA A 1 159 ? 4.019 -7.719 9.360 1.00 87.25 159 ALA A N 1
ATOM 1254 C CA . ALA A 1 159 ? 4.841 -8.426 10.337 1.00 87.25 159 ALA A CA 1
ATOM 1255 C C . ALA A 1 159 ? 5.639 -7.498 11.263 1.00 87.25 159 ALA A C 1
ATOM 1257 O O . ALA A 1 159 ? 5.790 -7.797 12.442 1.00 87.25 159 ALA A O 1
ATOM 1258 N N . ARG A 1 160 ? 6.134 -6.362 10.759 1.00 82.25 160 ARG A N 1
ATOM 1259 C CA . ARG A 1 160 ? 6.879 -5.386 11.575 1.00 82.25 160 ARG A CA 1
ATOM 1260 C C . ARG A 1 160 ? 5.992 -4.547 12.486 1.00 82.25 160 ARG A C 1
ATOM 1262 O O . ARG A 1 160 ? 6.504 -3.952 13.430 1.00 82.25 160 ARG A O 1
ATOM 1269 N N . ILE A 1 161 ? 4.699 -4.455 12.183 1.00 85.06 161 ILE A N 1
ATOM 1270 C CA . ILE A 1 161 ? 3.738 -3.738 13.019 1.00 85.06 161 ILE A CA 1
ATOM 1271 C C . ILE A 1 161 ? 2.891 -4.663 13.891 1.00 85.06 161 ILE A C 1
ATOM 1273 O O . ILE A 1 161 ? 2.032 -4.139 14.597 1.00 85.06 161 ILE A O 1
ATOM 1277 N N . MET A 1 162 ? 3.107 -5.980 13.872 1.00 84.31 162 MET A N 1
ATOM 1278 C CA . MET A 1 162 ? 2.629 -6.870 14.939 1.00 84.31 162 MET A CA 1
ATOM 1279 C C . MET A 1 162 ? 3.383 -6.592 16.242 1.00 84.31 162 MET A C 1
ATOM 1281 O O . MET A 1 162 ? 2.738 -6.672 17.309 1.00 84.31 162 MET A O 1
#

Radius of gyration: 16.94 Å; chains: 1; bounding box: 37×36×57 Å

Sequence (162 aa):
MVLQRKIKPSQPTRRDHMLLQLNRGVQQLLDSFEPPKDGSKRISRLVAGNRLLAVQQFPLPDRFLPKDNVNLVVDLDPVPGAPPKGFFIIEKDNRSTIDAISAALGGHLFNAETAPYDTPKFKGGIWICHHYAGHTWKFNANNPAAGDNIAKFLETFYARIM